Protein AF-A0A7X1FAE8-F1 (afdb_monomer)

Solvent-accessible surface area (backbone atoms only — not comparable to full-atom values): 8236 Å² total; per-residue (Å²): 134,77,98,60,99,76,87,84,87,79,61,51,70,74,39,40,76,40,53,34,61,31,74,69,51,42,44,50,42,26,35,54,57,55,34,60,47,88,65,102,55,82,45,48,79,40,64,69,57,49,49,51,50,52,51,54,29,54,76,68,75,41,92,66,63,62,66,46,51,54,26,34,52,50,49,45,71,47,44,78,79,40,96,42,70,67,61,49,48,60,77,42,65,90,40,62,43,45,48,47,54,49,52,52,23,48,53,52,40,50,52,53,29,50,65,67,16,39,66,49,43,41,80,78,36,66,70,55,20,53,61,55,40,62,86,34,90,60,49,92,79,112

Mean predicted aligned error: 5.02 Å

pLDDT: mean 91.61, std 6.42, range [64.44, 98.0]

Organism: NCBI:txid2839843

Foldseek 3Di:
DDPDPDDDDDAPVQCVLQQADHQLRLLVQLLQQLDWDDDPDTGGPDVVLVVQLVVVCVVVVHPDSVLLNVLSVVSNVCSNVDPGLVVVLVVVPPSPSNVSSSVVSSCVSRVVSCCPTLCVLVVPDPVSSCVSCVVHPCNVVD

Radius of gyration: 19.06 Å; Cα contacts (8 Å, |Δi|>4): 138; chains: 1; bounding box: 54×28×47 Å

Secondary structure (DSSP, 8-state):
--SS-------GGGGGGGTPPPHHHHHHHHHHHT-EEESSSEEESSHHHHHHHHHHHHHTT-S--HHHHHHHHHHHHHGGGSS-HHHHHHHTTT-HHHHHHHHHHHHHHHHHHHHHSGGGGGGT-HHHHHHHHTTSTTGGG-

Structure (mmCIF, N/CA/C/O backbone):
data_AF-A0A7X1FAE8-F1
#
_entry.id   AF-A0A7X1FAE8-F1
#
loop_
_atom_site.group_PDB
_atom_site.id
_atom_site.type_symbol
_atom_site.label_atom_id
_atom_site.label_alt_id
_atom_site.label_comp_id
_atom_site.label_asym_id
_atom_s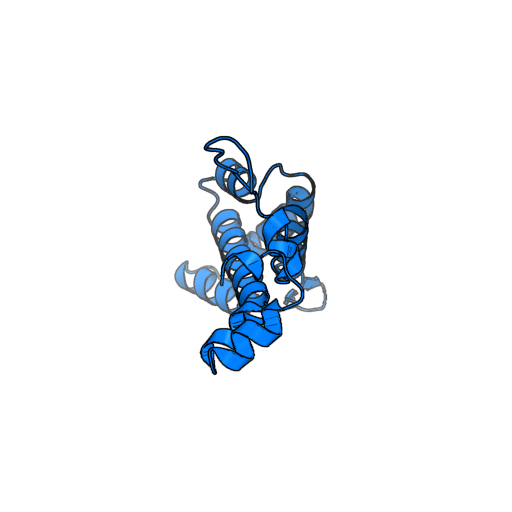ite.label_entity_id
_atom_site.label_seq_id
_atom_site.pdbx_PDB_ins_code
_atom_site.Cartn_x
_atom_site.Cartn_y
_atom_site.Cartn_z
_atom_site.occupancy
_atom_site.B_iso_or_equiv
_atom_site.auth_seq_id
_atom_site.auth_comp_id
_atom_site.auth_asym_id
_atom_site.auth_atom_id
_atom_site.pdbx_PDB_model_num
ATOM 1 N N . MET A 1 1 ? -28.611 -5.631 24.978 1.00 64.44 1 MET A N 1
ATOM 2 C CA . MET A 1 1 ? -28.545 -6.948 24.305 1.00 64.44 1 MET A CA 1
ATOM 3 C C . MET A 1 1 ? -29.753 -7.056 23.379 1.00 64.44 1 MET A C 1
ATOM 5 O O . MET A 1 1 ? -30.844 -6.720 23.824 1.00 64.44 1 MET A O 1
ATOM 9 N N . PHE A 1 2 ? -29.573 -7.382 22.095 1.00 78.25 2 PHE A N 1
ATOM 10 C CA . PHE A 1 2 ? -30.677 -7.379 21.122 1.00 78.25 2 PHE A CA 1
ATOM 11 C C . PHE A 1 2 ? -31.666 -8.518 21.406 1.00 78.25 2 PHE A C 1
ATOM 13 O O . PHE A 1 2 ? -31.258 -9.628 21.729 1.00 78.25 2 PHE A O 1
ATOM 20 N N . ALA A 1 3 ? -32.966 -8.245 21.274 1.00 80.81 3 ALA A N 1
ATOM 21 C CA . ALA A 1 3 ? -34.037 -9.194 21.600 1.00 80.81 3 ALA A CA 1
ATOM 22 C C . ALA A 1 3 ? -34.155 -10.383 20.621 1.00 80.81 3 ALA A C 1
ATOM 24 O O . ALA A 1 3 ? -34.947 -11.293 20.849 1.00 80.81 3 ALA A O 1
ATOM 25 N N . LYS A 1 4 ? -33.396 -10.372 19.519 1.00 89.25 4 LYS A N 1
ATOM 26 C CA . LYS A 1 4 ? -33.369 -11.419 18.489 1.00 89.25 4 LYS A CA 1
ATOM 27 C C . LYS A 1 4 ? -31.926 -11.812 18.178 1.00 89.25 4 LYS A C 1
ATOM 29 O O . LYS A 1 4 ? -31.008 -11.020 18.387 1.00 89.25 4 LYS A O 1
ATOM 34 N N . GLN A 1 5 ? -31.749 -13.027 17.659 1.00 88.25 5 GLN A N 1
ATOM 35 C CA . GLN A 1 5 ? -30.473 -13.498 17.121 1.00 88.25 5 GLN A CA 1
ATOM 36 C C . GLN A 1 5 ? -30.126 -12.680 15.871 1.00 88.25 5 GLN A C 1
ATOM 38 O O . GLN A 1 5 ? -30.689 -12.900 14.800 1.00 88.25 5 GLN A O 1
ATOM 43 N N . THR A 1 6 ? -29.230 -11.710 16.033 1.00 89.88 6 THR A N 1
ATOM 44 C CA . THR A 1 6 ? -28.806 -10.790 14.972 1.00 89.88 6 THR A CA 1
ATOM 45 C C . THR A 1 6 ? -27.323 -10.987 14.689 1.00 89.88 6 THR A C 1
ATOM 47 O O . THR A 1 6 ? -26.509 -10.938 15.610 1.00 89.88 6 THR A O 1
ATOM 50 N N . VAL A 1 7 ? -26.972 -11.167 13.414 1.00 91.19 7 VAL A N 1
ATOM 51 C CA . VAL A 1 7 ? -25.584 -11.180 12.932 1.00 91.19 7 VAL A CA 1
ATOM 52 C C . VAL A 1 7 ? -25.265 -9.816 12.330 1.00 91.19 7 VAL A C 1
ATOM 54 O O . VAL A 1 7 ? -26.000 -9.331 11.472 1.00 91.19 7 VAL A O 1
ATOM 57 N N . PHE A 1 8 ? -24.168 -9.207 12.772 1.00 86.00 8 PHE A N 1
ATOM 58 C CA . PHE A 1 8 ? -23.651 -7.966 12.202 1.00 86.00 8 PHE A CA 1
ATOM 59 C C . PHE A 1 8 ? -22.477 -8.275 11.277 1.00 86.00 8 PHE A C 1
ATOM 61 O O . PHE A 1 8 ? -21.538 -8.960 11.675 1.00 86.00 8 PHE A O 1
ATOM 68 N N . VAL A 1 9 ? -22.518 -7.734 10.061 1.00 90.75 9 VAL A N 1
ATOM 69 C CA . VAL A 1 9 ? -21.378 -7.727 9.140 1.00 90.75 9 VAL A CA 1
ATOM 70 C C . VAL A 1 9 ? -20.813 -6.316 9.142 1.00 90.75 9 VAL A C 1
ATOM 72 O O . VAL A 1 9 ? -21.479 -5.375 8.714 1.00 90.75 9 VAL A O 1
ATOM 75 N N . VAL A 1 10 ? -19.604 -6.165 9.673 1.00 89.44 10 VAL A N 1
ATOM 76 C CA . VAL A 1 10 ? -18.915 -4.876 9.771 1.00 89.44 10 VAL A CA 1
ATOM 77 C C . VAL A 1 10 ? -17.747 -4.832 8.791 1.00 89.44 10 VAL A C 1
ATOM 79 O O . VAL A 1 10 ? -17.068 -5.831 8.577 1.00 89.44 10 VAL A O 1
ATOM 82 N N . GLY A 1 11 ? -17.531 -3.672 8.172 1.00 89.25 11 GLY A N 1
ATOM 83 C CA . GLY A 1 11 ? -16.398 -3.447 7.271 1.00 89.25 11 GLY A CA 1
ATOM 84 C C . GLY A 1 11 ? -15.174 -2.869 7.988 1.00 89.25 11 GLY A C 1
ATOM 85 O O . GLY A 1 11 ? -15.182 -2.665 9.201 1.00 89.25 11 GLY A O 1
ATOM 86 N N . ALA A 1 12 ? -14.156 -2.491 7.209 1.00 87.31 12 ALA A N 1
ATOM 87 C CA . ALA A 1 12 ? -12.919 -1.866 7.703 1.00 87.31 12 ALA A CA 1
ATOM 88 C C . ALA A 1 12 ? -13.139 -0.565 8.507 1.00 87.31 12 ALA A C 1
ATOM 90 O O . ALA A 1 12 ? -12.269 -0.140 9.254 1.00 87.31 12 ALA A O 1
ATOM 91 N N . GLY A 1 13 ? -14.312 0.073 8.407 1.00 90.38 13 GLY A N 1
ATOM 92 C CA . GLY A 1 13 ? -14.661 1.207 9.270 1.00 90.38 13 GLY A CA 1
ATOM 93 C C . GLY A 1 13 ? -14.676 0.853 10.762 1.00 90.38 13 GLY A C 1
ATOM 94 O O . GLY A 1 13 ? -14.340 1.694 11.588 1.00 90.38 13 GLY A O 1
ATOM 95 N N . 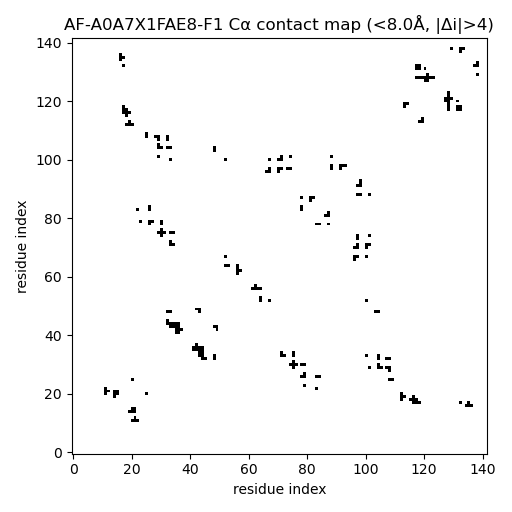ALA A 1 14 ? -14.986 -0.399 11.116 1.00 91.44 14 ALA A N 1
ATOM 96 C CA . ALA A 1 14 ? -14.979 -0.846 12.506 1.00 91.44 14 ALA A CA 1
ATOM 97 C C . ALA A 1 14 ? -13.564 -0.903 13.106 1.00 91.44 14 ALA A C 1
ATOM 99 O O . ALA A 1 14 ? -13.407 -0.805 14.318 1.00 91.44 14 ALA A O 1
ATOM 100 N N . SER A 1 15 ? -12.513 -1.031 12.296 1.00 91.81 15 SER A N 1
ATOM 101 C CA . SER A 1 15 ? -11.137 -1.086 12.797 1.00 91.81 15 SER A CA 1
ATOM 102 C C . SER A 1 15 ? -10.461 0.289 12.897 1.00 91.81 15 SER A C 1
ATOM 104 O O . SER A 1 15 ? -9.346 0.379 13.413 1.00 91.81 15 SER A O 1
ATOM 106 N N . ALA A 1 16 ? -11.138 1.377 12.507 1.00 93.44 16 ALA A N 1
ATOM 107 C CA . ALA A 1 16 ? -10.588 2.734 12.571 1.00 93.44 16 ALA A CA 1
ATOM 108 C C . ALA A 1 16 ? -10.213 3.159 14.004 1.00 93.44 16 ALA A C 1
ATOM 110 O O . ALA A 1 16 ? -9.154 3.745 14.225 1.00 93.44 16 ALA A O 1
ATOM 111 N N . GLU A 1 17 ? -11.020 2.788 15.006 1.00 93.56 17 GLU A N 1
ATOM 112 C CA . GLU A 1 17 ? -10.722 3.054 16.423 1.00 93.56 17 GLU A CA 1
ATOM 113 C C . GLU A 1 17 ? -9.462 2.330 16.923 1.00 93.56 17 GLU A C 1
ATOM 115 O O . GLU A 1 17 ? -8.923 2.690 17.971 1.00 93.56 17 GLU A O 1
ATOM 120 N N . LEU A 1 18 ? -8.974 1.327 16.185 1.00 93.44 18 LEU A N 1
ATOM 121 C CA . LEU A 1 18 ? -7.746 0.579 16.466 1.00 93.44 18 LEU A CA 1
ATOM 122 C C . LEU A 1 18 ? -6.516 1.176 15.773 1.00 93.44 18 LEU A C 1
ATOM 124 O O . LEU A 1 18 ? -5.433 0.597 15.872 1.00 93.44 18 LEU A O 1
ATOM 128 N N . ASN A 1 19 ? -6.670 2.332 15.120 1.00 94.25 19 ASN A N 1
ATOM 129 C CA . ASN A 1 19 ? -5.692 2.960 14.230 1.00 94.25 19 ASN A CA 1
ATOM 130 C C . ASN A 1 19 ? -5.365 2.115 12.986 1.00 94.25 19 ASN A C 1
ATOM 132 O O . ASN A 1 19 ? -4.280 2.241 12.427 1.00 94.25 19 ASN A O 1
ATOM 136 N N . LEU A 1 20 ? -6.286 1.253 12.547 1.00 95.38 20 LEU A N 1
ATOM 137 C CA . LEU A 1 20 ? -6.156 0.555 11.269 1.00 95.38 20 LEU A CA 1
ATOM 138 C C . LEU A 1 20 ? -6.822 1.380 10.156 1.00 95.38 20 LEU A C 1
ATOM 140 O O . LEU A 1 20 ? -7.837 2.040 10.404 1.00 95.38 20 LEU A O 1
ATOM 144 N N . PRO A 1 21 ? -6.266 1.381 8.933 1.00 95.62 21 PRO A N 1
ATOM 145 C CA . PRO A 1 21 ? -6.775 2.208 7.855 1.00 95.62 21 PRO A CA 1
ATOM 146 C C . PRO A 1 21 ? -8.148 1.724 7.387 1.00 95.62 21 PRO A C 1
ATOM 148 O O . PRO A 1 21 ? -8.411 0.528 7.252 1.00 95.62 21 PRO A O 1
ATOM 151 N N . THR A 1 22 ? -9.017 2.677 7.057 1.00 94.31 22 THR A N 1
ATOM 152 C CA . THR A 1 22 ? -10.191 2.391 6.225 1.00 94.31 22 THR A CA 1
ATOM 153 C C . THR A 1 22 ? -9.746 2.117 4.787 1.00 94.31 22 THR A C 1
ATOM 155 O O . THR A 1 22 ? -8.608 2.400 4.418 1.00 94.31 22 THR A O 1
ATOM 158 N N . GLY A 1 23 ? -10.647 1.640 3.922 1.00 92.06 23 GLY A N 1
ATOM 159 C CA . GLY A 1 23 ? -10.310 1.431 2.508 1.00 92.06 23 GLY A CA 1
ATOM 160 C C . GLY A 1 23 ? -9.804 2.700 1.803 1.00 92.06 23 GLY A C 1
ATOM 161 O O . GLY A 1 23 ? -8.878 2.631 1.002 1.00 92.06 23 GLY A O 1
ATOM 162 N N . GLN A 1 24 ? -10.357 3.875 2.126 1.00 93.31 24 GLN A N 1
ATOM 163 C CA . GLN A 1 24 ? -9.883 5.146 1.562 1.00 93.31 24 GLN A CA 1
ATOM 164 C C . GLN A 1 24 ? -8.492 5.520 2.084 1.00 93.31 24 GLN A C 1
ATOM 166 O O . GLN A 1 24 ? -7.630 5.912 1.298 1.00 93.31 24 GLN A O 1
ATOM 171 N N . GLU A 1 25 ? -8.259 5.353 3.387 1.00 95.31 25 GLU A N 1
ATOM 172 C CA . GLU A 1 25 ? -6.963 5.660 3.992 1.00 95.31 25 GLU A CA 1
ATOM 173 C C . GLU A 1 25 ? -5.878 4.689 3.511 1.00 95.31 25 GLU A C 1
ATOM 175 O O . GLU A 1 25 ? -4.770 5.117 3.207 1.00 95.31 25 GLU A O 1
ATOM 180 N N . LEU A 1 26 ? -6.206 3.407 3.324 1.00 95.62 26 LEU A N 1
ATOM 181 C CA . LEU A 1 26 ? -5.282 2.417 2.774 1.00 95.62 26 LEU A CA 1
ATOM 182 C C . LEU A 1 26 ? -4.832 2.805 1.357 1.00 95.62 26 LEU A C 1
ATOM 184 O O . LEU A 1 26 ? -3.639 2.807 1.068 1.00 95.62 26 LEU A O 1
ATOM 188 N N . LYS A 1 27 ? -5.763 3.214 0.482 1.00 95.81 27 LYS A N 1
ATOM 189 C CA . LYS A 1 27 ? -5.431 3.701 -0.872 1.00 95.81 27 LYS A CA 1
ATOM 190 C C . LYS A 1 27 ? -4.501 4.916 -0.841 1.00 95.81 27 LYS A C 1
ATOM 192 O O . LYS A 1 27 ? -3.577 5.017 -1.652 1.00 95.81 27 LYS A O 1
ATOM 197 N N . LYS A 1 28 ? -4.719 5.830 0.106 1.00 95.56 28 LYS A N 1
ATOM 198 C CA . LYS A 1 28 ? -3.847 6.988 0.322 1.00 95.56 28 LYS A CA 1
ATOM 199 C C . LYS A 1 28 ? -2.458 6.568 0.810 1.00 95.56 28 LYS A C 1
ATOM 201 O O . LYS A 1 28 ? -1.469 7.063 0.281 1.00 95.56 28 LYS A O 1
ATOM 206 N N . GLN A 1 29 ? -2.376 5.637 1.759 1.00 96.00 29 GLN A N 1
ATOM 207 C CA . GLN A 1 29 ? -1.111 5.108 2.279 1.00 96.00 29 GLN A CA 1
ATOM 208 C C . GLN A 1 29 ? -0.303 4.377 1.201 1.00 96.00 29 GLN A C 1
ATOM 210 O O . GLN A 1 29 ? 0.893 4.616 1.082 1.00 96.00 29 GLN A O 1
ATOM 215 N N . ILE A 1 30 ? -0.952 3.562 0.366 1.00 96.50 30 ILE A N 1
ATOM 216 C CA . ILE A 1 30 ? -0.330 2.900 -0.793 1.00 96.50 30 ILE A CA 1
ATOM 217 C C . ILE A 1 30 ? 0.230 3.939 -1.768 1.00 96.50 30 ILE A C 1
ATOM 219 O O . ILE A 1 30 ? 1.390 3.862 -2.168 1.00 96.50 30 ILE A O 1
ATOM 223 N N . SER A 1 31 ? -0.572 4.951 -2.110 1.00 95.75 31 SER A N 1
ATOM 224 C CA . SER A 1 31 ? -0.128 6.026 -3.005 1.00 95.75 31 SER A CA 1
ATOM 225 C C . SER A 1 31 ? 1.064 6.785 -2.415 1.00 95.75 31 SER A C 1
ATOM 227 O O . SER A 1 31 ? 2.006 7.118 -3.132 1.00 95.75 31 SER A O 1
ATOM 229 N N . ALA A 1 32 ? 1.049 7.037 -1.104 1.00 95.06 32 ALA A N 1
ATOM 230 C CA . ALA A 1 32 ? 2.145 7.688 -0.401 1.00 95.06 32 ALA A CA 1
ATOM 231 C C . ALA A 1 32 ? 3.418 6.827 -0.404 1.00 95.06 32 ALA A C 1
ATOM 233 O O . ALA A 1 32 ? 4.483 7.359 -0.693 1.00 95.06 32 ALA A O 1
ATOM 234 N N . ALA A 1 33 ? 3.306 5.517 -0.165 1.00 95.50 33 ALA A N 1
ATOM 235 C CA . ALA A 1 33 ? 4.437 4.588 -0.136 1.00 95.50 33 ALA A CA 1
ATOM 236 C C . ALA A 1 33 ? 5.190 4.506 -1.474 1.00 95.50 33 ALA A C 1
ATOM 238 O O . ALA A 1 33 ? 6.400 4.302 -1.487 1.00 95.50 33 ALA A O 1
ATOM 239 N N . LEU A 1 34 ? 4.485 4.701 -2.590 1.00 95.88 34 LEU A N 1
ATOM 240 C CA . LEU A 1 34 ? 5.064 4.736 -3.936 1.00 95.88 34 LEU A CA 1
ATOM 241 C C . LEU A 1 34 ? 5.554 6.132 -4.355 1.00 95.88 34 LEU A C 1
ATOM 243 O O . LEU A 1 34 ? 5.894 6.330 -5.520 1.00 95.88 34 LEU A O 1
ATOM 247 N N . SER A 1 35 ? 5.538 7.125 -3.460 1.00 94.69 35 SER A N 1
ATOM 248 C CA . SER A 1 35 ? 6.047 8.465 -3.775 1.00 94.69 35 SER A CA 1
ATOM 249 C C . SER A 1 35 ? 7.564 8.450 -3.899 1.00 94.69 35 SER A C 1
ATOM 251 O O . SER A 1 35 ? 8.262 7.763 -3.151 1.00 94.69 35 SER A O 1
ATOM 253 N N . TYR A 1 36 ? 8.064 9.273 -4.807 1.00 94.00 36 TYR A N 1
ATOM 254 C CA . TYR A 1 36 ? 9.484 9.492 -4.997 1.00 94.00 36 TYR A CA 1
ATOM 255 C C . TYR A 1 36 ? 9.724 10.916 -5.504 1.00 94.00 36 TYR A C 1
ATOM 257 O O . TYR A 1 36 ? 8.842 11.514 -6.130 1.00 94.00 36 TYR A O 1
ATOM 265 N N . ASP A 1 37 ? 10.921 11.432 -5.253 1.00 91.94 37 ASP A N 1
ATOM 266 C CA . ASP A 1 37 ? 11.380 12.717 -5.762 1.00 91.94 37 ASP A CA 1
ATOM 267 C C . ASP A 1 37 ? 12.186 12.528 -7.053 1.00 91.94 37 ASP A C 1
ATOM 269 O O . ASP A 1 37 ? 12.999 11.608 -7.193 1.00 91.94 37 ASP A O 1
ATOM 273 N N . ARG A 1 38 ? 11.939 13.410 -8.030 1.00 86.12 38 ARG A N 1
ATOM 274 C CA . ARG A 1 38 ? 12.678 13.466 -9.300 1.00 86.12 38 ARG A CA 1
ATOM 275 C C . ARG A 1 38 ? 13.773 14.526 -9.205 1.00 86.12 38 ARG A C 1
ATOM 277 O O . ARG A 1 38 ? 13.551 15.683 -9.558 1.00 86.12 38 ARG A O 1
ATOM 284 N N . GLY A 1 39 ? 14.938 14.122 -8.699 1.00 83.06 39 GLY A N 1
ATOM 285 C CA . GLY A 1 39 ? 16.164 14.923 -8.694 1.00 83.06 39 GLY A CA 1
ATOM 286 C C . GLY A 1 39 ? 17.134 14.502 -9.803 1.00 83.06 39 GLY A C 1
ATOM 287 O O . GLY A 1 39 ? 16.723 14.085 -10.884 1.00 83.06 39 GLY A O 1
ATOM 288 N N . TYR A 1 40 ? 18.440 14.564 -9.518 1.00 78.81 40 TYR A N 1
ATOM 289 C CA . TYR A 1 40 ? 19.463 13.923 -10.364 1.00 78.81 40 TYR A CA 1
ATOM 290 C C . TYR A 1 40 ? 19.309 12.394 -10.413 1.00 78.81 40 TYR A C 1
ATOM 292 O O . TYR A 1 40 ? 19.734 11.754 -11.372 1.00 78.81 40 TYR A O 1
ATOM 300 N N . TYR A 1 41 ? 18.696 11.824 -9.379 1.00 83.00 41 TYR A N 1
ATOM 301 C CA . TYR A 1 41 ? 18.349 10.417 -9.237 1.00 83.00 41 TYR A CA 1
ATOM 302 C C . TYR A 1 41 ? 16.915 10.311 -8.712 1.00 83.00 41 TYR A C 1
ATOM 304 O O . TYR A 1 41 ? 16.360 11.276 -8.179 1.00 83.00 41 TYR A O 1
ATOM 312 N N . ILE A 1 42 ? 16.315 9.139 -8.911 1.00 86.56 42 ILE A N 1
ATOM 313 C CA . ILE A 1 42 ? 15.006 8.807 -8.354 1.00 86.56 42 ILE A CA 1
ATOM 314 C C . ILE A 1 42 ? 15.205 8.388 -6.905 1.00 86.56 42 ILE A C 1
ATOM 316 O O . ILE A 1 42 ? 15.924 7.425 -6.639 1.00 86.56 42 ILE A O 1
ATOM 320 N N . GLU A 1 43 ? 14.548 9.089 -5.990 1.00 90.44 43 GLU A N 1
ATOM 321 C CA . GLU A 1 43 ? 14.633 8.811 -4.559 1.00 90.44 43 GLU A CA 1
ATOM 322 C C . GLU A 1 43 ? 13.240 8.521 -4.003 1.00 90.44 43 GLU A C 1
ATOM 324 O O . GLU A 1 43 ? 12.390 9.406 -3.927 1.00 90.44 43 GLU A O 1
ATOM 329 N N . PHE A 1 44 ? 12.981 7.261 -3.653 1.00 92.44 44 PHE A N 1
ATOM 330 C CA . PHE A 1 44 ? 11.720 6.863 -3.029 1.00 92.44 44 PHE A CA 1
ATOM 331 C C . PHE A 1 44 ? 11.662 7.317 -1.573 1.00 92.44 44 PHE A C 1
ATOM 333 O O . PHE A 1 44 ? 12.658 7.261 -0.856 1.00 92.44 44 PHE A O 1
ATOM 340 N N . SER A 1 45 ? 10.462 7.661 -1.098 1.00 86.94 45 SER A N 1
ATOM 341 C CA . SER A 1 45 ? 10.267 8.055 0.305 1.00 86.94 45 SER A CA 1
ATOM 342 C C . SER A 1 45 ? 10.614 6.947 1.311 1.00 86.94 45 SER A C 1
ATOM 344 O O . SER A 1 45 ? 10.920 7.234 2.466 1.00 86.94 45 SER A O 1
ATOM 346 N N . ASP A 1 46 ? 10.566 5.679 0.888 1.00 89.12 46 ASP A N 1
ATOM 347 C CA . ASP A 1 46 ? 11.060 4.540 1.664 1.00 89.12 46 ASP A CA 1
ATOM 348 C C . ASP A 1 46 ? 12.094 3.764 0.842 1.00 89.12 46 ASP A C 1
ATOM 350 O O . ASP A 1 46 ? 11.758 3.157 -0.175 1.00 89.12 46 ASP A O 1
ATOM 354 N N . HIS A 1 47 ? 13.339 3.745 1.320 1.00 91.69 47 HIS A N 1
ATOM 355 C CA . HIS A 1 47 ? 14.452 3.038 0.680 1.00 91.69 47 HIS A CA 1
ATOM 356 C C . HIS A 1 47 ? 14.178 1.542 0.471 1.00 91.69 47 HIS A C 1
ATOM 358 O O . HIS A 1 47 ? 14.639 0.960 -0.502 1.00 91.69 47 HIS A O 1
ATOM 364 N N . ARG A 1 48 ? 13.355 0.911 1.318 1.00 94.50 48 ARG A N 1
ATOM 365 C CA . ARG A 1 48 ? 13.014 -0.512 1.161 1.00 94.50 48 ARG A CA 1
ATOM 366 C C . ARG A 1 48 ? 12.171 -0.780 -0.078 1.00 94.50 48 ARG A C 1
ATOM 368 O O . ARG A 1 48 ? 12.209 -1.884 -0.607 1.00 94.50 48 ARG A O 1
ATOM 375 N N . ILE A 1 49 ? 11.416 0.219 -0.541 1.00 95.25 49 ILE A N 1
ATOM 376 C CA . ILE A 1 49 ? 10.684 0.128 -1.807 1.00 95.25 49 ILE A CA 1
ATOM 377 C C . ILE A 1 49 ? 11.673 0.159 -2.970 1.00 95.25 49 ILE A C 1
ATOM 379 O O . ILE A 1 49 ? 11.594 -0.699 -3.846 1.00 95.25 49 ILE A O 1
ATOM 383 N N . SER A 1 50 ? 12.632 1.093 -2.962 1.00 94.62 50 SER A N 1
ATOM 384 C CA . SER A 1 50 ? 13.663 1.141 -4.004 1.00 94.62 50 SER A CA 1
ATOM 385 C C . SER A 1 50 ? 14.540 -0.107 -4.011 1.00 94.62 50 SER A C 1
ATOM 387 O O . SER A 1 50 ? 14.844 -0.613 -5.085 1.00 94.62 50 SER A O 1
ATOM 389 N N . ASP A 1 51 ? 14.901 -0.639 -2.843 1.00 95.31 51 ASP A N 1
ATOM 390 C CA . ASP A 1 51 ? 15.715 -1.853 -2.736 1.00 95.31 51 ASP A CA 1
ATOM 391 C C . ASP A 1 51 ? 14.983 -3.058 -3.338 1.00 95.31 51 ASP A C 1
ATOM 393 O O . ASP A 1 51 ? 15.545 -3.756 -4.179 1.00 95.31 51 ASP A O 1
ATOM 397 N N . ALA A 1 52 ? 13.703 -3.243 -2.996 1.00 96.88 52 ALA A N 1
ATOM 398 C CA . ALA A 1 52 ? 12.884 -4.322 -3.546 1.00 96.88 52 ALA A CA 1
ATOM 399 C C . ALA A 1 52 ? 12.682 -4.194 -5.067 1.00 96.88 52 ALA A C 1
ATOM 401 O O . ALA A 1 52 ? 12.728 -5.194 -5.779 1.00 96.88 52 ALA A O 1
ATOM 402 N N . ILE A 1 53 ? 12.492 -2.972 -5.580 1.00 96.44 53 ILE A N 1
ATOM 403 C CA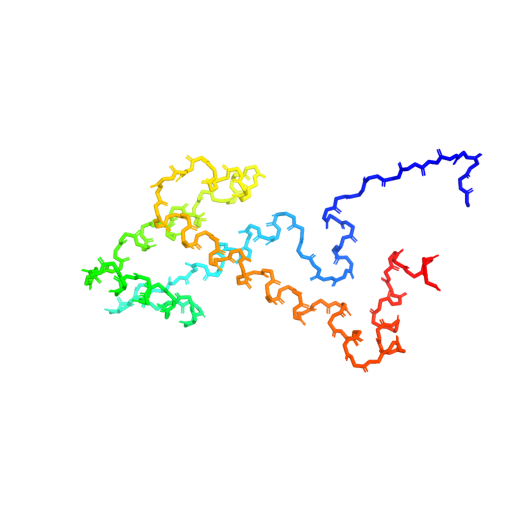 . ILE A 1 53 ? 12.413 -2.715 -7.028 1.00 96.44 53 ILE A CA 1
ATOM 404 C C . ILE A 1 53 ? 13.736 -3.065 -7.718 1.00 96.44 53 ILE A C 1
ATOM 406 O O . ILE A 1 53 ? 13.727 -3.711 -8.762 1.00 96.44 53 ILE A O 1
ATOM 410 N N . ASN A 1 54 ? 14.872 -2.661 -7.146 1.00 95.06 54 ASN A N 1
ATOM 411 C CA . ASN A 1 54 ? 16.186 -2.959 -7.712 1.00 95.06 54 ASN A CA 1
ATOM 412 C C . ASN A 1 54 ? 16.495 -4.464 -7.692 1.00 95.06 54 ASN A C 1
ATOM 414 O O . ASN A 1 54 ? 17.100 -4.974 -8.637 1.00 95.06 54 ASN A O 1
ATOM 418 N N . GLU A 1 55 ? 16.080 -5.177 -6.643 1.00 96.62 55 GLU A N 1
ATOM 419 C CA . GLU A 1 55 ? 16.225 -6.632 -6.538 1.00 96.62 55 GLU A CA 1
ATOM 420 C C . GLU A 1 55 ? 15.388 -7.355 -7.604 1.00 96.62 55 GLU A C 1
ATOM 422 O O . GLU A 1 55 ? 15.919 -8.199 -8.331 1.00 96.62 55 GLU A O 1
ATOM 427 N N . ASP A 1 56 ? 14.117 -6.973 -7.767 1.00 97.12 56 ASP A N 1
ATOM 428 C CA . ASP A 1 56 ? 13.239 -7.547 -8.793 1.00 97.12 56 ASP A CA 1
ATOM 429 C C . ASP A 1 56 ? 13.755 -7.239 -10.208 1.00 97.12 56 ASP A C 1
ATOM 431 O O . AS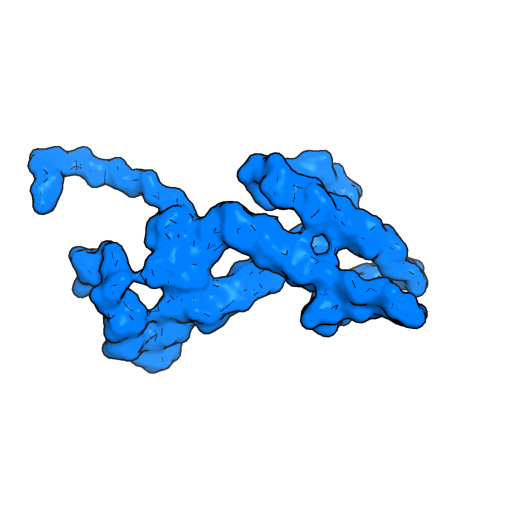P A 1 56 ? 13.887 -8.155 -11.019 1.00 97.12 56 ASP A O 1
ATOM 435 N N . ALA A 1 57 ? 14.169 -5.998 -10.484 1.00 96.31 57 ALA A N 1
ATOM 436 C CA . ALA A 1 57 ? 14.763 -5.615 -11.767 1.00 96.31 57 ALA A CA 1
ATOM 437 C C . ALA A 1 57 ? 16.038 -6.420 -12.079 1.00 96.31 57 ALA A C 1
ATOM 439 O O . ALA A 1 57 ? 16.180 -6.970 -13.174 1.00 96.31 57 ALA A O 1
ATOM 440 N N . SER A 1 58 ? 16.931 -6.574 -11.095 1.00 95.62 58 SER A N 1
ATOM 441 C CA . SER A 1 58 ? 18.161 -7.366 -11.243 1.00 95.62 58 SER A CA 1
ATOM 442 C C . SER A 1 58 ? 17.859 -8.839 -11.522 1.00 95.62 58 SER A C 1
ATOM 444 O O . SER A 1 58 ? 18.519 -9.456 -12.356 1.00 95.62 58 SER A O 1
ATOM 446 N N . SER A 1 59 ? 16.834 -9.405 -10.875 1.00 95.94 59 SER A N 1
ATOM 447 C CA . SER A 1 59 ? 16.402 -10.792 -11.103 1.00 95.94 59 SER A CA 1
ATOM 448 C C . SER A 1 59 ? 15.857 -11.036 -12.519 1.00 95.94 59 SER A C 1
ATOM 450 O O . SER A 1 59 ? 15.873 -12.169 -13.003 1.00 95.94 59 SER A O 1
ATOM 452 N N . ARG A 1 60 ? 15.415 -9.969 -13.197 1.00 94.50 60 ARG A N 1
ATOM 453 C CA . ARG A 1 60 ? 14.871 -9.974 -14.564 1.00 94.50 60 ARG A CA 1
ATOM 454 C C . ARG A 1 60 ? 15.888 -9.534 -15.624 1.00 94.50 60 ARG A C 1
ATOM 456 O O . ARG A 1 60 ? 15.512 -9.389 -16.783 1.00 94.50 60 ARG A O 1
ATOM 463 N N . ASP A 1 61 ? 17.154 -9.338 -15.238 1.00 93.69 61 ASP A N 1
ATOM 464 C CA . ASP A 1 61 ? 18.229 -8.793 -16.088 1.00 93.69 61 ASP A CA 1
ATOM 465 C C . ASP A 1 61 ? 17.891 -7.401 -16.674 1.00 93.69 61 ASP A C 1
ATOM 467 O O . ASP A 1 61 ? 18.324 -7.018 -17.764 1.00 93.69 61 ASP A O 1
ATOM 471 N N . GLU A 1 62 ? 17.099 -6.612 -15.939 1.00 92.94 62 GLU A N 1
ATOM 472 C CA . GLU A 1 62 ? 16.749 -5.240 -16.301 1.00 92.94 62 GLU A CA 1
ATOM 473 C C . GLU A 1 62 ? 17.745 -4.248 -15.699 1.00 92.94 62 GLU A C 1
ATOM 475 O O . GLU A 1 62 ? 17.938 -4.166 -14.488 1.00 92.94 62 GLU A O 1
ATOM 480 N N . ARG A 1 63 ? 18.377 -3.442 -16.560 1.00 86.06 63 ARG A N 1
ATOM 481 C CA . ARG A 1 63 ? 19.348 -2.416 -16.136 1.00 86.06 63 ARG A CA 1
ATOM 482 C C . ARG A 1 63 ? 18.712 -1.084 -15.751 1.00 86.06 63 ARG A C 1
ATOM 484 O O . ARG A 1 63 ? 19.392 -0.242 -15.171 1.00 86.06 63 ARG A O 1
ATOM 491 N N . ASN A 1 64 ? 17.456 -0.852 -16.127 1.00 89.12 64 ASN A N 1
ATOM 492 C CA . ASN A 1 64 ? 16.723 0.360 -15.789 1.00 89.12 64 ASN A CA 1
ATOM 493 C C . ASN A 1 64 ? 15.433 0.010 -15.049 1.00 89.12 64 ASN A C 1
ATOM 495 O O . ASN A 1 64 ? 14.821 -1.022 -15.281 1.00 89.12 64 ASN A O 1
ATOM 499 N N . ILE A 1 65 ? 15.002 0.912 -14.173 1.00 93.75 65 ILE A N 1
ATOM 500 C CA . ILE A 1 65 ? 13.763 0.741 -13.406 1.00 93.75 65 ILE A CA 1
ATOM 501 C C . ILE A 1 65 ? 12.598 1.536 -14.009 1.00 93.75 65 ILE A C 1
ATOM 503 O O . ILE A 1 65 ? 11.568 1.697 -13.367 1.00 93.75 65 ILE A O 1
ATOM 507 N N . SER A 1 66 ? 12.738 2.055 -15.235 1.00 93.88 66 SER A N 1
ATOM 508 C CA . SER A 1 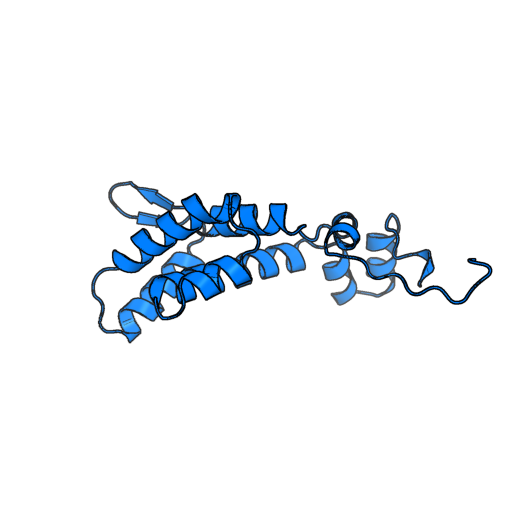66 ? 11.768 2.971 -15.857 1.00 93.88 66 SER A CA 1
ATOM 509 C C . SER A 1 66 ? 10.342 2.412 -15.875 1.00 93.88 66 SER A C 1
ATOM 511 O O . SER A 1 66 ? 9.415 3.131 -15.516 1.00 93.88 66 SER A O 1
ATOM 513 N N . ASN A 1 67 ? 10.173 1.121 -16.175 1.00 96.62 67 ASN A N 1
ATOM 514 C CA . ASN A 1 67 ? 8.859 0.472 -16.171 1.00 96.62 67 ASN A CA 1
ATOM 515 C C . ASN A 1 67 ? 8.223 0.424 -14.767 1.00 96.62 67 ASN A C 1
ATOM 517 O O . ASN A 1 67 ? 7.012 0.586 -14.625 1.00 96.62 67 ASN A O 1
ATOM 521 N N . TYR A 1 68 ? 9.031 0.262 -13.712 1.00 97.19 68 TYR A N 1
ATOM 522 C CA . TYR A 1 68 ? 8.554 0.326 -12.326 1.00 97.19 68 TYR A CA 1
ATOM 523 C C . TYR A 1 68 ? 8.107 1.738 -11.961 1.00 97.19 68 TYR A C 1
ATOM 525 O O . TYR A 1 68 ? 7.105 1.907 -11.274 1.00 97.19 68 TYR A O 1
ATOM 533 N N . ILE A 1 69 ? 8.823 2.756 -12.439 1.00 96.50 69 ILE A N 1
ATOM 534 C CA . ILE A 1 69 ? 8.485 4.161 -12.197 1.00 96.50 69 ILE A CA 1
ATOM 535 C C . ILE A 1 69 ? 7.172 4.535 -12.878 1.00 96.50 69 ILE A C 1
ATOM 537 O O . ILE A 1 69 ? 6.306 5.136 -12.244 1.00 96.50 69 ILE A O 1
ATOM 541 N N . GLU A 1 70 ? 6.988 4.117 -14.129 1.00 96.75 70 GLU A N 1
ATOM 542 C CA . GLU A 1 70 ? 5.723 4.285 -14.847 1.00 96.75 70 GLU A CA 1
ATOM 543 C C . GLU A 1 70 ? 4.570 3.573 -14.126 1.00 96.75 70 GLU A C 1
ATOM 545 O O . GLU A 1 70 ? 3.491 4.146 -13.963 1.00 96.75 70 GLU A O 1
ATOM 550 N N . ALA A 1 71 ? 4.805 2.361 -13.611 1.00 97.44 71 ALA A N 1
ATOM 551 C CA . ALA A 1 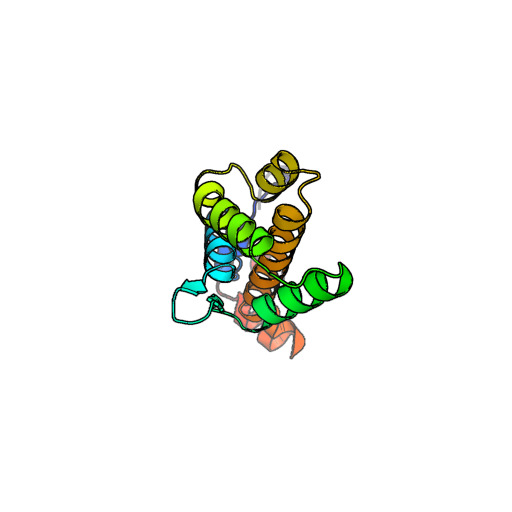71 ? 3.821 1.646 -12.804 1.00 97.44 71 ALA A CA 1
ATOM 552 C C . ALA A 1 71 ? 3.490 2.380 -11.491 1.00 97.44 71 ALA A C 1
ATOM 554 O O . ALA A 1 71 ? 2.315 2.500 -11.138 1.00 97.44 71 ALA A O 1
ATOM 555 N N . CYS A 1 72 ? 4.489 2.916 -10.783 1.00 97.06 72 CYS A N 1
ATOM 556 C CA . CYS A 1 72 ? 4.288 3.714 -9.571 1.00 97.06 72 CYS A CA 1
ATOM 557 C C . CYS A 1 72 ? 3.443 4.965 -9.844 1.00 97.06 72 CYS A C 1
ATOM 559 O O . CYS A 1 72 ? 2.509 5.251 -9.090 1.00 97.06 72 CYS A O 1
ATOM 561 N N . ASP A 1 73 ? 3.733 5.687 -10.929 1.00 96.88 73 ASP A N 1
ATOM 562 C CA . ASP A 1 73 ? 2.976 6.872 -11.346 1.00 96.88 73 ASP A CA 1
ATOM 563 C C . ASP A 1 73 ? 1.526 6.521 -11.700 1.00 96.88 73 ASP A C 1
ATOM 565 O O . ASP A 1 73 ? 0.588 7.210 -11.275 1.00 96.88 73 ASP A O 1
ATOM 569 N N . LEU A 1 74 ? 1.328 5.422 -12.434 1.00 97.62 74 LEU A N 1
ATOM 570 C CA . LEU A 1 74 ? 0.008 4.915 -12.794 1.00 97.62 74 LEU A CA 1
ATOM 571 C C . LEU A 1 74 ? -0.812 4.568 -11.546 1.00 97.62 74 LEU A C 1
ATOM 573 O O . LEU A 1 74 ? -1.937 5.044 -11.397 1.00 97.62 74 LEU A O 1
ATOM 577 N N . ILE A 1 75 ? -0.242 3.795 -10.615 1.00 97.25 75 ILE A N 1
ATOM 578 C CA . ILE A 1 75 ? -0.916 3.425 -9.364 1.00 97.25 75 ILE A CA 1
ATOM 579 C C . ILE A 1 75 ? -1.273 4.685 -8.571 1.00 97.25 75 ILE A C 1
ATOM 581 O O . ILE A 1 75 ? -2.425 4.865 -8.186 1.00 97.25 75 ILE A O 1
ATOM 585 N N . ARG A 1 76 ? -0.316 5.592 -8.349 1.00 96.31 76 ARG A N 1
ATOM 586 C CA . ARG A 1 76 ? -0.525 6.809 -7.545 1.00 96.31 76 ARG A CA 1
ATOM 587 C C . ARG A 1 76 ? -1.617 7.718 -8.090 1.00 96.31 76 ARG A C 1
ATOM 589 O O . ARG A 1 76 ? -2.367 8.303 -7.311 1.00 96.31 76 ARG A O 1
ATOM 596 N N . SER A 1 77 ? -1.680 7.867 -9.409 1.00 95.69 77 SER A N 1
ATOM 597 C CA . SER A 1 77 ? -2.642 8.756 -10.060 1.00 95.69 77 SER A CA 1
ATOM 598 C C . SER A 1 77 ? -4.041 8.143 -10.154 1.00 95.69 77 SER A C 1
ATOM 600 O O . SER A 1 77 ? -5.028 8.852 -9.961 1.00 95.69 77 SER A O 1
ATOM 602 N N . ALA A 1 78 ? -4.147 6.833 -10.392 1.00 95.75 78 ALA A N 1
ATOM 603 C CA . ALA A 1 78 ? -5.427 6.168 -10.627 1.00 95.75 78 ALA A CA 1
ATOM 604 C C . ALA A 1 78 ? -6.076 5.592 -9.355 1.00 95.75 78 ALA A C 1
ATOM 606 O O . ALA A 1 78 ? -7.305 5.586 -9.232 1.00 95.75 78 ALA A O 1
ATOM 607 N N . LEU A 1 79 ? -5.282 5.135 -8.381 1.00 95.19 79 LEU A N 1
ATOM 608 C CA . LEU A 1 79 ? -5.788 4.451 -7.188 1.00 95.19 79 LEU A CA 1
ATOM 609 C C . LEU A 1 79 ? -6.780 5.284 -6.354 1.00 95.19 79 LEU A C 1
ATOM 611 O O . LEU A 1 79 ? -7.774 4.708 -5.903 1.00 95.19 79 LEU A O 1
ATOM 615 N N . PRO A 1 80 ? -6.620 6.611 -6.160 1.00 92.75 80 PRO A N 1
ATOM 616 C CA . PRO A 1 80 ? -7.605 7.405 -5.423 1.00 92.75 80 PRO A CA 1
ATOM 617 C C . PRO A 1 80 ? -9.037 7.252 -5.960 1.00 92.75 80 PRO A C 1
ATOM 619 O O . PRO A 1 80 ? -9.970 7.114 -5.164 1.00 92.75 80 PRO A O 1
ATOM 622 N N . ALA A 1 81 ? -9.197 7.177 -7.286 1.00 93.19 81 ALA A N 1
ATOM 623 C CA . ALA A 1 81 ? -10.484 7.033 -7.969 1.00 93.19 81 ALA A CA 1
ATOM 624 C C . ALA A 1 81 ? -10.958 5.573 -8.121 1.00 93.19 81 ALA A C 1
ATOM 626 O O . ALA A 1 81 ? -12.127 5.340 -8.427 1.00 93.19 81 ALA A O 1
ATOM 627 N N . ALA A 1 82 ? -10.091 4.583 -7.892 1.00 93.94 82 ALA A N 1
ATOM 628 C CA . ALA A 1 82 ? -10.448 3.172 -8.013 1.00 93.94 82 ALA A CA 1
ATOM 629 C C . ALA A 1 82 ? -11.424 2.713 -6.911 1.00 93.94 82 ALA A C 1
ATOM 631 O O . ALA A 1 82 ? -11.374 3.193 -5.772 1.00 93.94 82 ALA A O 1
ATOM 632 N N . ILE A 1 83 ? -12.277 1.733 -7.234 1.00 92.19 83 ILE A N 1
ATOM 633 C CA . ILE A 1 83 ? -13.254 1.142 -6.298 1.00 92.19 83 ILE A CA 1
ATOM 634 C C . ILE A 1 83 ? -12.537 0.507 -5.097 1.00 92.19 83 ILE A C 1
ATOM 636 O O . ILE A 1 83 ? -12.856 0.800 -3.945 1.00 92.19 83 ILE A O 1
ATOM 640 N N . SER A 1 84 ? -11.527 -0.318 -5.366 1.00 90.75 84 SER A N 1
ATOM 641 C CA . SER A 1 84 ? -10.631 -0.918 -4.378 1.00 90.75 84 SER A CA 1
ATOM 642 C C . SER A 1 84 ? -9.254 -1.146 -4.999 1.00 90.75 84 SER A C 1
ATOM 644 O O . SER A 1 84 ? -9.102 -1.084 -6.222 1.00 90.75 84 SER A O 1
ATOM 646 N N . ILE A 1 85 ? -8.251 -1.404 -4.156 1.00 91.56 85 ILE A N 1
ATOM 647 C CA . ILE A 1 85 ? -6.922 -1.786 -4.637 1.00 91.56 85 ILE A CA 1
ATOM 648 C C . ILE A 1 85 ? -6.960 -3.135 -5.360 1.00 91.56 85 ILE A C 1
ATOM 650 O O . ILE A 1 85 ? -6.358 -3.256 -6.419 1.00 91.56 85 ILE A O 1
ATOM 654 N N . ASP A 1 86 ? -7.726 -4.107 -4.860 1.00 91.44 86 ASP A N 1
ATOM 655 C CA . ASP A 1 86 ? -7.847 -5.426 -5.491 1.00 91.44 86 ASP A CA 1
ATOM 656 C C . ASP A 1 86 ? -8.395 -5.305 -6.912 1.00 91.44 86 ASP A C 1
ATOM 658 O O . ASP A 1 86 ? -7.795 -5.810 -7.853 1.00 91.44 86 ASP A O 1
ATOM 662 N N . ASN A 1 87 ? -9.474 -4.533 -7.088 1.00 93.88 87 ASN A N 1
ATOM 663 C CA . ASN A 1 87 ? -10.055 -4.278 -8.404 1.00 93.88 87 ASN A CA 1
ATOM 664 C C . ASN A 1 87 ? -9.083 -3.526 -9.325 1.00 93.88 87 ASN A C 1
ATOM 666 O O . ASN A 1 87 ? -9.102 -3.723 -10.534 1.00 93.88 87 ASN A O 1
ATOM 670 N N . PHE A 1 88 ? -8.261 -2.627 -8.777 1.00 95.88 88 PHE A N 1
ATOM 671 C CA . PHE A 1 88 ? -7.258 -1.918 -9.566 1.00 95.88 88 PHE A CA 1
ATOM 672 C C . PHE A 1 88 ? -6.171 -2.867 -10.082 1.00 95.88 88 PHE A C 1
ATOM 674 O O . PHE A 1 88 ? -5.836 -2.810 -11.263 1.00 95.88 88 PHE A O 1
ATOM 681 N N . ILE A 1 89 ? -5.634 -3.735 -9.221 1.00 94.69 89 ILE A N 1
ATOM 682 C CA . ILE A 1 89 ? -4.594 -4.699 -9.601 1.00 94.69 89 ILE A CA 1
ATOM 683 C C . ILE A 1 89 ? -5.149 -5.736 -10.580 1.00 94.69 89 ILE A C 1
ATOM 685 O O . ILE A 1 89 ? -4.498 -6.019 -11.580 1.00 94.69 89 ILE A O 1
ATOM 689 N N . ASP A 1 90 ? -6.367 -6.230 -10.347 1.00 95.50 90 ASP A N 1
ATOM 690 C CA . ASP A 1 90 ? -7.053 -7.173 -11.238 1.00 95.50 90 ASP A CA 1
ATOM 691 C C . ASP A 1 90 ? -7.287 -6.576 -12.638 1.00 95.50 90 ASP A C 1
ATOM 693 O O . ASP A 1 90 ? -7.001 -7.208 -13.651 1.00 95.50 90 ASP A O 1
ATOM 697 N N . ALA A 1 91 ? -7.673 -5.297 -12.719 1.00 95.88 91 ALA A N 1
ATOM 698 C CA . ALA A 1 91 ? -7.825 -4.595 -13.996 1.00 95.88 91 ALA A CA 1
ATOM 699 C C . ALA A 1 91 ? -6.509 -4.438 -14.790 1.00 95.88 91 ALA A C 1
ATOM 701 O O . ALA A 1 91 ? -6.552 -4.160 -15.988 1.00 95.88 91 ALA A O 1
ATOM 702 N N . HIS A 1 92 ? -5.354 -4.606 -14.140 1.00 96.31 92 HIS A N 1
ATOM 703 C CA . HIS A 1 92 ? -4.023 -4.551 -14.754 1.00 96.31 92 HIS A CA 1
ATOM 704 C C . HIS A 1 92 ? -3.316 -5.914 -14.727 1.00 96.31 92 HIS A C 1
ATOM 706 O O . HIS A 1 92 ? -2.088 -5.973 -14.844 1.00 96.31 92 HIS A O 1
ATOM 712 N N . GLN A 1 93 ? -4.075 -7.005 -14.573 1.00 94.88 93 GLN A N 1
ATOM 713 C CA . GLN A 1 93 ? -3.535 -8.358 -14.536 1.00 94.88 93 GLN A CA 1
ATOM 714 C C . GLN A 1 93 ? -2.638 -8.634 -15.753 1.00 94.88 93 GLN A C 1
ATOM 716 O O . GLN A 1 93 ? -2.986 -8.335 -16.897 1.00 94.88 93 GLN A O 1
ATOM 721 N N . GLY A 1 94 ? -1.468 -9.221 -15.498 1.00 95.75 94 GLY A N 1
ATOM 722 C CA . GLY A 1 94 ? -0.460 -9.519 -16.516 1.00 95.75 94 GLY A CA 1
ATOM 723 C C . GLY A 1 94 ? 0.556 -8.397 -16.740 1.00 95.75 94 GLY A C 1
ATOM 724 O O . GLY A 1 94 ? 1.597 -8.642 -17.353 1.00 95.75 94 GLY A O 1
ATOM 725 N N . ASN A 1 95 ? 0.330 -7.194 -16.201 1.00 97.25 95 ASN A N 1
ATOM 726 C CA . ASN A 1 95 ? 1.378 -6.185 -16.093 1.00 97.25 95 ASN A CA 1
ATOM 727 C C . ASN A 1 95 ? 2.199 -6.426 -14.818 1.00 97.25 95 ASN A C 1
ATOM 729 O O . ASN A 1 95 ? 1.840 -5.963 -13.734 1.00 97.25 95 ASN A O 1
ATOM 733 N N . HIS A 1 96 ? 3.330 -7.122 -14.973 1.00 97.12 96 HIS A N 1
ATOM 734 C CA . HIS A 1 96 ? 4.247 -7.454 -13.875 1.00 97.12 96 HIS A CA 1
ATOM 735 C C . HIS A 1 96 ? 4.602 -6.244 -13.004 1.00 97.12 96 HIS A C 1
ATOM 737 O O . HIS A 1 96 ? 4.544 -6.338 -11.784 1.00 97.12 96 HIS A O 1
ATOM 743 N N . TYR A 1 97 ? 4.920 -5.097 -13.609 1.00 98.00 97 TYR A N 1
ATOM 744 C CA . TYR A 1 97 ? 5.372 -3.914 -12.874 1.00 98.00 97 TYR A CA 1
ATOM 745 C C . TYR A 1 97 ? 4.260 -3.318 -12.004 1.00 98.00 97 TYR A C 1
ATOM 747 O O . TYR A 1 97 ? 4.501 -2.948 -10.856 1.00 98.00 97 TYR A O 1
ATOM 755 N N . VAL A 1 98 ? 3.026 -3.267 -12.518 1.00 97.88 98 VAL A N 1
ATOM 756 C CA . VAL A 1 98 ? 1.864 -2.795 -11.745 1.00 97.88 98 VAL A CA 1
ATOM 757 C C . VAL A 1 98 ? 1.537 -3.765 -10.617 1.00 97.88 98 VAL A C 1
ATOM 759 O O . VAL A 1 98 ? 1.312 -3.336 -9.485 1.00 97.88 98 VAL A O 1
ATOM 762 N N . GLU A 1 99 ? 1.549 -5.067 -10.899 1.00 97.56 99 GLU A N 1
ATOM 763 C CA . GLU A 1 99 ? 1.313 -6.080 -9.878 1.00 97.56 99 GLU A CA 1
ATOM 764 C C . GLU A 1 99 ? 2.374 -6.041 -8.777 1.00 97.56 99 GLU A C 1
ATOM 766 O O . GLU A 1 99 ? 2.023 -6.065 -7.597 1.00 97.56 99 GLU A O 1
ATOM 771 N N . PHE A 1 100 ? 3.653 -5.956 -9.145 1.00 97.69 100 PHE A N 1
ATOM 772 C CA . PHE A 1 100 ? 4.769 -5.923 -8.207 1.00 97.69 100 PHE A CA 1
ATOM 773 C C . PHE A 1 100 ? 4.731 -4.661 -7.342 1.00 97.69 100 PHE A C 1
ATOM 775 O O . PHE A 1 100 ? 4.611 -4.768 -6.120 1.00 97.69 100 PHE A O 1
ATOM 782 N N . CYS A 1 101 ? 4.746 -3.468 -7.952 1.00 97.50 101 CYS A N 1
ATOM 783 C CA . CYS A 1 101 ? 4.718 -2.200 -7.217 1.00 97.50 101 CYS A CA 1
ATOM 784 C C . CYS A 1 101 ? 3.453 -2.075 -6.357 1.00 97.50 101 CYS A C 1
ATOM 786 O O . CYS A 1 101 ? 3.516 -1.644 -5.205 1.00 97.50 101 CYS A O 1
ATOM 788 N N . GLY A 1 102 ? 2.303 -2.497 -6.888 1.00 96.94 102 GLY A N 1
ATOM 789 C CA . GLY A 1 102 ? 1.035 -2.480 -6.172 1.00 96.94 102 GLY A CA 1
ATOM 790 C C . GLY A 1 102 ? 1.043 -3.386 -4.944 1.00 96.94 102 GLY A C 1
ATOM 791 O O . GLY A 1 102 ? 0.750 -2.926 -3.840 1.00 96.94 102 GLY A O 1
ATOM 792 N N . LYS A 1 103 ? 1.429 -4.658 -5.103 1.00 97.06 103 LYS A N 1
ATOM 793 C CA . LYS A 1 103 ? 1.505 -5.625 -3.993 1.00 97.06 103 LYS A CA 1
ATOM 794 C C . LYS A 1 103 ? 2.544 -5.207 -2.954 1.00 97.06 103 LYS A C 1
ATOM 796 O O . LYS A 1 103 ? 2.255 -5.257 -1.759 1.00 97.06 103 LYS A O 1
ATOM 801 N N . LEU A 1 104 ? 3.708 -4.727 -3.389 1.00 97.19 104 LEU A N 1
ATOM 802 C CA . LEU A 1 104 ? 4.754 -4.215 -2.506 1.00 97.19 104 LEU A CA 1
ATOM 803 C C . LEU A 1 104 ? 4.239 -3.056 -1.637 1.00 97.19 104 LEU A C 1
ATOM 805 O O . LEU A 1 104 ? 4.433 -3.048 -0.420 1.00 97.19 104 LEU A O 1
ATOM 809 N N . ALA A 1 105 ? 3.518 -2.108 -2.237 1.00 96.50 105 ALA A N 1
ATOM 810 C CA . ALA A 1 105 ? 2.944 -0.980 -1.514 1.00 96.50 105 ALA A CA 1
ATOM 811 C C . ALA A 1 105 ? 1.805 -1.383 -0.563 1.00 96.50 105 ALA A C 1
ATOM 813 O O . ALA A 1 105 ? 1.705 -0.818 0.527 1.00 96.50 105 ALA A O 1
ATOM 814 N N . ILE A 1 106 ? 0.982 -2.378 -0.921 1.00 96.62 106 ILE A N 1
ATOM 815 C CA . ILE A 1 106 ? -0.026 -2.960 -0.015 1.00 96.62 106 ILE A CA 1
ATOM 816 C C . ILE A 1 106 ? 0.655 -3.546 1.219 1.00 96.62 106 ILE A C 1
ATOM 818 O O . ILE A 1 106 ? 0.287 -3.199 2.341 1.00 96.62 106 ILE A O 1
ATOM 822 N N . VAL A 1 107 ? 1.667 -4.398 1.020 1.00 96.88 107 VAL A N 1
ATOM 823 C CA . VAL A 1 107 ? 2.426 -5.015 2.117 1.00 96.88 107 VAL A CA 1
ATOM 824 C C . VAL A 1 107 ? 3.022 -3.935 3.009 1.00 96.88 107 VAL A C 1
ATOM 826 O O . VAL A 1 107 ? 2.871 -3.987 4.228 1.00 96.88 107 VAL A O 1
ATOM 829 N N . LYS A 1 108 ? 3.637 -2.913 2.410 1.00 96.00 108 LYS A N 1
ATOM 830 C CA . LYS A 1 108 ? 4.224 -1.796 3.147 1.00 96.00 108 LYS A CA 1
ATOM 831 C C . LYS A 1 108 ? 3.191 -1.039 3.988 1.00 96.00 108 LYS A C 1
ATOM 833 O O . LYS A 1 108 ? 3.463 -0.746 5.154 1.00 96.00 108 LYS A O 1
ATOM 838 N N . ALA A 1 109 ? 2.032 -0.725 3.413 1.00 96.06 109 ALA A N 1
ATOM 839 C CA . ALA A 1 109 ? 0.967 0.003 4.096 1.00 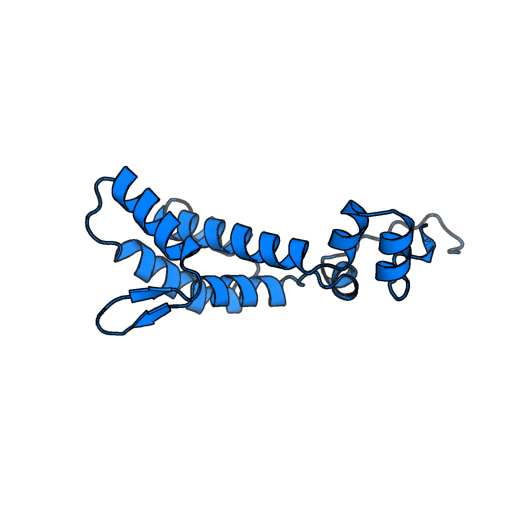96.06 109 ALA A CA 1
ATOM 840 C C . ALA A 1 109 ? 0.365 -0.814 5.250 1.00 96.06 109 ALA A C 1
ATOM 842 O O . ALA A 1 109 ? 0.224 -0.295 6.356 1.00 96.06 109 ALA A O 1
ATOM 843 N N . ILE A 1 110 ? 0.079 -2.103 5.023 1.00 95.31 110 ILE A N 1
ATOM 844 C CA . ILE A 1 110 ? -0.421 -3.013 6.064 1.00 95.31 110 ILE A CA 1
ATOM 845 C C . ILE A 1 110 ? 0.606 -3.143 7.188 1.00 95.31 110 ILE A C 1
ATOM 847 O O . ILE A 1 110 ? 0.253 -2.997 8.354 1.00 95.31 110 ILE A O 1
ATOM 851 N N . TRP A 1 111 ? 1.880 -3.341 6.854 1.00 95.50 111 TRP A N 1
ATOM 852 C CA . TRP A 1 111 ? 2.937 -3.512 7.845 1.00 95.50 111 TRP A CA 1
ATOM 853 C C . TRP A 1 111 ? 3.093 -2.294 8.771 1.00 95.50 111 TRP A C 1
ATOM 855 O O . TRP A 1 111 ? 3.185 -2.445 9.992 1.00 95.50 111 TRP A O 1
ATOM 865 N N . GLU A 1 112 ? 3.069 -1.072 8.226 1.00 95.50 112 GLU A N 1
ATOM 866 C CA . GLU A 1 112 ? 3.112 0.150 9.047 1.00 95.50 112 GLU A CA 1
ATOM 867 C C . GLU A 1 112 ? 1.823 0.351 9.863 1.00 95.50 112 GLU A C 1
ATOM 869 O O . GLU A 1 112 ? 1.880 0.768 11.027 1.00 95.50 112 GLU A O 1
ATOM 874 N N . ALA A 1 113 ? 0.659 0.018 9.297 1.00 95.75 113 ALA A N 1
ATOM 875 C CA . ALA A 1 113 ? -0.617 0.072 10.004 1.00 95.75 113 ALA A CA 1
ATOM 876 C C . ALA A 1 113 ? -0.658 -0.903 11.189 1.00 95.75 113 ALA A C 1
ATOM 878 O O . ALA A 1 113 ? -1.032 -0.520 12.295 1.00 95.75 113 ALA A O 1
ATOM 879 N N . GLU A 1 114 ? -0.223 -2.147 11.000 1.00 94.06 114 GLU A N 1
ATOM 880 C CA . GLU A 1 114 ? -0.172 -3.151 12.063 1.00 94.06 114 GLU A CA 1
ATOM 881 C C . GLU A 1 114 ? 0.780 -2.730 13.179 1.00 94.06 114 GLU A C 1
ATOM 883 O O . GLU A 1 114 ? 0.406 -2.764 14.356 1.00 94.06 114 GLU A O 1
ATOM 888 N N . LYS A 1 115 ? 1.975 -2.246 12.821 1.00 93.75 115 LYS A N 1
ATOM 889 C CA . LYS A 1 115 ? 2.979 -1.765 13.777 1.00 93.75 115 LYS A CA 1
ATOM 890 C C . LYS A 1 115 ? 2.459 -0.604 14.630 1.00 93.75 115 LYS A C 1
ATOM 892 O O . LYS A 1 115 ? 2.699 -0.571 15.839 1.00 93.75 115 LYS A O 1
ATOM 897 N N . SER A 1 116 ? 1.745 0.338 14.015 1.00 93.19 116 SER A N 1
ATOM 898 C CA . SER A 1 116 ? 1.198 1.528 14.683 1.00 93.19 116 SER A CA 1
ATOM 899 C C . SER A 1 116 ? -0.182 1.318 15.327 1.00 93.19 116 SER A C 1
ATOM 901 O O . SER A 1 116 ? -0.658 2.188 16.067 1.00 93.19 116 SER A O 1
ATOM 903 N N . SER A 1 117 ? -0.814 0.162 15.101 1.00 94.12 117 SER A N 1
ATOM 904 C CA . SER A 1 117 ? -2.135 -0.160 15.639 1.00 94.12 117 SER A CA 1
ATOM 905 C C . SER A 1 117 ? -2.141 -0.270 17.166 1.00 94.12 117 SER A C 1
ATOM 907 O O . SER A 1 117 ? -1.138 -0.581 17.811 1.00 94.12 117 SER A O 1
ATOM 909 N N . LYS A 1 118 ? -3.315 -0.093 17.779 1.00 91.62 118 LYS A N 1
ATOM 910 C CA . LYS A 1 118 ? -3.495 -0.354 19.219 1.00 91.62 118 LYS A CA 1
ATOM 911 C C . LYS A 1 118 ? -3.268 -1.830 19.575 1.00 91.62 118 LYS A C 1
ATOM 913 O O . LYS A 1 118 ? -2.912 -2.125 20.720 1.00 91.62 118 LYS A O 1
ATOM 918 N N . LEU A 1 119 ? -3.444 -2.729 18.601 1.00 89.06 119 LEU A N 1
ATOM 919 C CA . LEU A 1 119 ? -3.289 -4.174 18.754 1.00 89.0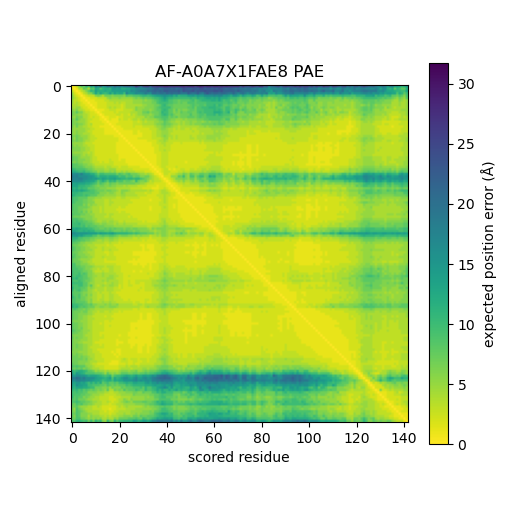6 119 LEU A CA 1
ATOM 920 C C . LEU A 1 119 ? -1.825 -4.608 18.897 1.00 89.06 119 LEU A C 1
ATOM 922 O O . LEU A 1 119 ? -1.562 -5.602 19.568 1.00 89.06 119 LEU A O 1
ATOM 926 N N . SER A 1 120 ? -0.860 -3.847 18.373 1.00 89.62 120 SER A N 1
ATOM 927 C CA . SER A 1 120 ? 0.566 -4.201 18.475 1.00 89.62 120 SER A CA 1
ATOM 928 C C . SER A 1 120 ? 1.063 -4.319 19.924 1.00 89.62 120 SER A C 1
ATOM 930 O O . SER A 1 120 ? 2.001 -5.061 20.215 1.00 89.62 120 SER A O 1
ATOM 932 N N . LYS A 1 121 ? 0.386 -3.654 20.871 1.00 82.69 121 LYS A N 1
ATOM 933 C CA . LYS A 1 121 ? 0.706 -3.696 22.307 1.00 82.69 121 LYS A CA 1
ATOM 934 C C . LYS A 1 121 ? 0.319 -5.010 22.995 1.00 82.69 121 LYS A C 1
ATOM 936 O O . LYS A 1 121 ? 0.787 -5.263 24.106 1.00 82.69 121 LYS A O 1
ATOM 941 N N . PHE A 1 122 ? -0.480 -5.865 22.350 1.00 80.31 122 PHE A N 1
ATOM 942 C CA . PHE A 1 122 ? -0.810 -7.195 22.876 1.00 80.31 122 PHE A CA 1
ATOM 943 C C . PHE A 1 122 ? 0.384 -8.157 22.858 1.00 80.31 122 PHE A C 1
ATOM 945 O O . PHE A 1 122 ? 0.418 -9.071 23.678 1.00 80.31 122 PHE A O 1
ATOM 952 N N . CYS A 1 123 ? 1.394 -7.924 22.011 1.00 69.12 123 CYS A N 1
ATOM 953 C CA . CYS A 1 123 ? 2.600 -8.758 21.960 1.00 69.12 123 CYS A CA 1
ATOM 954 C C . CYS A 1 123 ? 3.469 -8.679 23.232 1.00 69.12 123 CYS A C 1
ATOM 956 O O . CYS A 1 123 ? 4.335 -9.528 23.419 1.00 69.12 123 CYS A O 1
ATOM 958 N N . GLY A 1 124 ? 3.262 -7.682 24.103 1.00 70.56 124 GLY A N 1
ATOM 959 C CA . GLY A 1 124 ? 3.999 -7.540 25.365 1.00 70.56 124 GLY A CA 1
ATOM 960 C C . GLY A 1 124 ? 3.299 -8.208 26.551 1.00 70.56 124 GLY A C 1
ATOM 961 O O . GLY A 1 124 ? 3.838 -9.114 27.181 1.00 70.56 124 GLY A O 1
ATOM 962 N N . SER A 1 125 ? 2.090 -7.746 26.885 1.00 76.50 125 SER A N 1
ATOM 963 C CA . SER A 1 125 ? 1.270 -8.334 27.951 1.00 76.50 125 SER A CA 1
ATOM 964 C C . SER A 1 125 ? -0.220 -8.084 27.717 1.00 76.50 125 SER A C 1
ATOM 966 O O . SER A 1 125 ? -0.619 -7.003 27.281 1.00 76.50 125 SER A O 1
ATOM 968 N N . ALA A 1 126 ? -1.066 -9.046 28.097 1.00 77.38 126 ALA A N 1
ATOM 969 C CA . ALA A 1 126 ? -2.521 -8.922 27.965 1.00 77.38 126 ALA A CA 1
ATOM 970 C C . ALA A 1 126 ? -3.086 -7.684 28.695 1.00 77.38 126 ALA A C 1
ATOM 972 O O . ALA A 1 126 ? -3.985 -7.024 28.182 1.00 77.38 126 ALA A O 1
ATOM 973 N N . LYS A 1 127 ? -2.516 -7.302 29.852 1.00 78.25 127 LYS A N 1
ATOM 974 C CA . LYS A 1 127 ? -2.920 -6.086 30.587 1.00 78.25 127 LYS A CA 1
ATOM 975 C C . LYS A 1 127 ? -2.647 -4.797 29.805 1.00 78.25 127 LYS A C 1
ATOM 977 O O . LYS A 1 127 ? -3.478 -3.894 29.826 1.00 78.25 127 LYS A O 1
ATOM 982 N N . GLN A 1 128 ? -1.498 -4.701 29.133 1.00 78.12 128 GLN A N 1
ATOM 983 C CA . GLN A 1 128 ? -1.160 -3.545 28.291 1.00 78.12 128 GLN A CA 1
ATOM 984 C C . GLN A 1 128 ? -1.980 -3.515 26.997 1.00 78.12 128 GLN A C 1
ATOM 986 O O . GLN A 1 128 ? -2.305 -2.436 26.508 1.00 78.12 128 GLN A O 1
ATOM 991 N N . GLY A 1 129 ? -2.336 -4.686 26.464 1.00 82.06 129 GLY A N 1
ATOM 992 C CA . GLY A 1 129 ? -3.260 -4.803 25.341 1.00 82.06 129 GLY A CA 1
ATOM 993 C C . GLY A 1 129 ? -4.661 -4.301 25.692 1.00 82.06 129 GLY A C 1
ATOM 994 O O . GLY A 1 129 ? -5.184 -3.414 25.030 1.00 82.06 129 GLY A O 1
ATOM 995 N N . ILE A 1 130 ? -5.255 -4.786 26.786 1.00 85.88 130 ILE A N 1
ATOM 996 C CA . ILE A 1 130 ? -6.604 -4.362 27.203 1.00 85.88 130 ILE A CA 1
ATOM 997 C C . ILE A 1 130 ? -6.651 -2.855 27.484 1.00 85.88 130 ILE A C 1
ATOM 999 O O . ILE A 1 130 ? -7.590 -2.172 27.074 1.00 85.88 130 ILE A O 1
ATOM 1003 N N . SER A 1 131 ? -5.620 -2.300 28.132 1.00 87.19 131 SER A N 1
ATOM 1004 C CA . SER A 1 131 ? -5.570 -0.856 28.376 1.00 87.19 131 SER A CA 1
ATOM 1005 C C . SER A 1 131 ? -5.458 -0.044 27.081 1.00 87.19 131 SER A C 1
ATOM 1007 O O . SER A 1 131 ? -6.062 1.028 26.996 1.00 87.19 131 SER A O 1
ATOM 1009 N N . SER A 1 132 ? -4.765 -0.551 26.051 1.00 88.19 132 SER A N 1
ATOM 1010 C CA . SER A 1 132 ? -4.638 0.133 24.759 1.00 88.19 132 SER A CA 1
ATOM 1011 C C . SER A 1 132 ? -5.960 0.208 23.995 1.00 88.19 132 SER A C 1
ATOM 1013 O O . SER A 1 132 ? -6.212 1.219 23.340 1.00 88.19 132 SER A O 1
ATOM 1015 N N . VAL A 1 133 ? -6.820 -0.809 24.114 1.00 91.56 133 VAL A N 1
ATOM 1016 C CA . VAL A 1 133 ? -8.130 -0.870 23.439 1.00 91.56 133 VAL A CA 1
ATOM 1017 C C . VAL A 1 133 ? -9.298 -0.396 24.309 1.00 91.56 133 VAL A C 1
ATOM 1019 O O . VAL A 1 133 ? -10.435 -0.421 23.852 1.00 91.56 133 VAL A O 1
ATOM 1022 N N . SER A 1 134 ? -9.030 0.105 25.520 1.00 88.88 134 SER A N 1
ATOM 1023 C CA . SER A 1 134 ? -10.038 0.557 26.502 1.00 88.88 134 SER A CA 1
ATOM 1024 C C . SER A 1 134 ? -11.062 1.576 25.984 1.00 88.88 134 SER A C 1
ATOM 1026 O O . SER A 1 134 ? -12.184 1.626 26.476 1.00 88.88 134 SER A O 1
ATOM 1028 N N . GLN A 1 135 ? -10.688 2.376 24.986 1.00 89.19 135 GLN A N 1
ATOM 1029 C CA . GLN A 1 135 ? -11.532 3.397 24.355 1.00 89.19 135 GLN A CA 1
ATOM 1030 C C . GLN A 1 135 ? -12.031 2.949 22.975 1.00 89.19 135 GLN A C 1
ATOM 1032 O O . GLN A 1 135 ? -12.062 3.747 22.042 1.00 89.19 135 GLN A O 1
ATOM 1037 N N . THR A 1 136 ? -12.305 1.655 22.805 1.00 92.06 136 THR A N 1
ATOM 1038 C CA . THR A 1 136 ? -12.766 1.095 21.529 1.00 92.06 136 THR A CA 1
ATOM 1039 C C . THR A 1 136 ? -13.990 0.214 21.720 1.00 92.06 136 THR A C 1
ATOM 1041 O O . THR A 1 136 ? -14.203 -0.349 22.798 1.00 92.06 136 THR A O 1
ATOM 1044 N N . TRP A 1 137 ? -14.762 0.037 20.652 1.00 89.69 137 TRP A N 1
ATOM 1045 C CA . TRP A 1 137 ? -15.945 -0.825 20.634 1.00 89.69 137 TRP A CA 1
ATOM 1046 C C . TRP A 1 137 ? -15.651 -2.313 20.904 1.00 89.69 137 TRP A C 1
ATOM 1048 O O . TRP A 1 137 ? -16.593 -3.082 21.075 1.00 89.69 137 TRP A O 1
ATOM 1058 N N . LEU A 1 138 ? -14.378 -2.731 20.958 1.00 86.75 138 LEU A N 1
ATOM 1059 C CA . LEU A 1 138 ? -13.988 -4.108 21.272 1.00 86.75 138 LEU A CA 1
ATOM 1060 C C . LEU A 1 138 ? -14.144 -4.469 22.757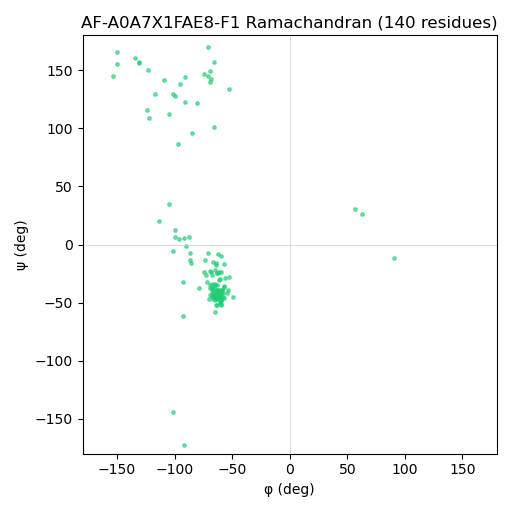 1.00 86.75 138 LEU A C 1
ATOM 1062 O O . LEU A 1 138 ? -14.286 -5.646 23.072 1.00 86.75 138 LEU A O 1
ATOM 1066 N N . ILE A 1 139 ? -14.125 -3.498 23.677 1.00 87.00 139 ILE A N 1
ATOM 1067 C CA . ILE A 1 139 ? -14.132 -3.774 25.127 1.00 87.00 139 ILE A CA 1
ATOM 1068 C C . ILE A 1 139 ? -15.330 -4.594 25.610 1.00 87.00 139 ILE A C 1
ATOM 1070 O O . ILE A 1 139 ? -15.113 -5.507 26.394 1.00 87.00 139 ILE A O 1
ATOM 1074 N N . PRO A 1 140 ? -16.569 -4.360 25.144 1.00 85.69 140 PRO A N 1
ATOM 1075 C CA . PRO A 1 140 ? -17.709 -5.188 25.529 1.00 85.69 140 PRO A CA 1
ATOM 1076 C C . PRO A 1 140 ? -17.589 -6.682 25.170 1.00 85.69 140 PRO A C 1
ATOM 1078 O O . PRO A 1 140 ? -18.448 -7.454 25.590 1.00 85.69 140 PRO A O 1
ATOM 1081 N N . PHE A 1 141 ? -16.588 -7.085 24.377 1.00 78.19 141 PHE A N 1
ATOM 1082 C CA . PHE A 1 141 ? -16.353 -8.472 23.963 1.00 78.19 141 PHE A CA 1
ATOM 1083 C C . PHE A 1 141 ? -15.237 -9.184 24.750 1.00 78.19 141 PHE A C 1
ATOM 1085 O O . PHE A 1 141 ? -15.040 -10.379 24.528 1.00 78.19 141 PHE A O 1
ATOM 1092 N N . PHE A 1 142 ? -14.521 -8.483 25.639 1.00 71.06 142 PHE A N 1
ATOM 1093 C CA . PHE A 1 142 ? -13.464 -9.028 26.504 1.00 71.06 142 PHE A CA 1
ATOM 1094 C C . PHE A 1 142 ? -13.886 -9.007 27.976 1.00 71.06 142 PHE A C 1
ATOM 1096 O O . PHE A 1 142 ? -13.506 -9.960 28.693 1.00 71.06 142 PHE A O 1
#

Sequence (142 aa):
MFAKQTVFVVGAGASAELNLPTGQELKKQISAALSYDRGYYIEFSDHRISDAINEDASSRDERNISNYIEACDLIRSALPAAISIDNFIDAHQGNHYVEFCGKLAIVKAIWEAEKSSKLSKFCGSAKQGISSVSQTWLIPFF